Protein AF-A0ABD0RWR0-F1 (afdb_monomer_lite)

InterPro domains:
  IPR027039 Cartilage acidic protein 1 [PTHR16026] (1-64)

Organism: Cirrhinus mrigala (NCBI:txid683832)

Radius of gyration: 14.28 Å; chains: 1; bounding box: 46×20×32 Å

pLDDT: mean 70.87, std 13.6, range [39.53, 90.5]

Sequence (65 aa):
YNGPNLVLKYDRTQNKLVNIAVDDLSSPYYALRDPQGNAIGLSACDVDGDGRE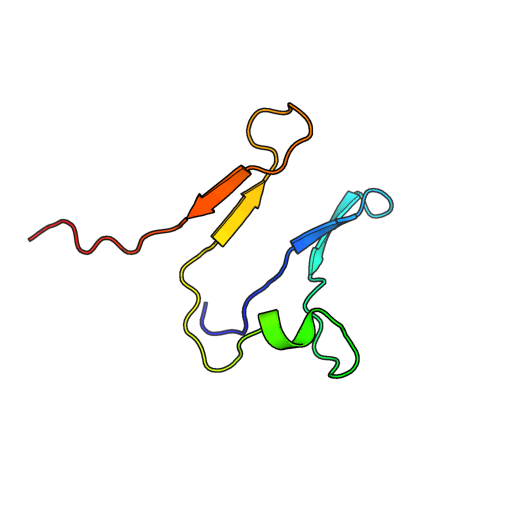EIYFLNTNNAYS

Foldseek 3Di:
DLAFDFDWDQDPVVRDTDGQCDCDPPRPNVVNRPGPDDDQDWDWDPPPPPPGTDIDGNDPDPPDD

Structure (mmCIF, N/CA/C/O backbone):
data_AF-A0ABD0RWR0-F1
#
_entry.id   AF-A0ABD0RWR0-F1
#
loop_
_atom_site.group_PDB
_atom_site.id
_atom_site.type_symbol
_atom_site.label_atom_id
_atom_site.label_alt_id
_atom_site.label_comp_id
_atom_site.label_asym_id
_atom_site.label_entity_id
_atom_site.label_seq_id
_atom_site.pdbx_PDB_ins_code
_atom_site.Cartn_x
_atom_site.Cartn_y
_atom_site.Cartn_z
_atom_site.occupancy
_atom_site.B_iso_or_equiv
_atom_site.auth_seq_id
_atom_site.auth_comp_id
_atom_site.auth_asym_id
_atom_site.auth_atom_id
_atom_site.pdbx_PDB_model_num
ATOM 1 N N . TYR A 1 1 ? 12.636 -7.179 0.809 1.00 51.56 1 TYR A N 1
ATOM 2 C CA . TYR A 1 1 ? 11.470 -7.588 0.003 1.00 51.56 1 TYR A CA 1
ATOM 3 C C . TYR A 1 1 ? 11.767 -7.144 -1.418 1.00 51.56 1 TYR A C 1
ATOM 5 O O . TYR A 1 1 ? 12.036 -5.968 -1.590 1.00 51.56 1 TYR A O 1
ATOM 13 N N . ASN A 1 2 ? 11.814 -8.068 -2.384 1.00 57.56 2 ASN A N 1
ATOM 14 C CA . ASN A 1 2 ? 12.177 -7.786 -3.787 1.00 57.56 2 ASN A CA 1
ATOM 15 C C . ASN A 1 2 ? 10.960 -7.939 -4.723 1.00 57.56 2 ASN A C 1
ATOM 17 O O . ASN A 1 2 ? 11.098 -8.407 -5.848 1.00 57.56 2 ASN A O 1
ATOM 21 N N . GLY A 1 3 ? 9.756 -7.664 -4.216 1.00 66.31 3 GLY A N 1
ATOM 22 C CA . GLY A 1 3 ? 8.510 -7.779 -4.972 1.00 66.31 3 GLY A CA 1
ATOM 23 C C . GLY A 1 3 ? 7.933 -6.410 -5.344 1.00 66.31 3 GLY A C 1
ATOM 24 O O . GLY A 1 3 ? 8.404 -5.400 -4.822 1.00 66.31 3 GLY A O 1
ATOM 25 N N . PRO A 1 4 ? 6.887 -6.381 -6.188 1.00 69.56 4 PRO A N 1
ATOM 26 C CA . PRO A 1 4 ? 6.170 -5.159 -6.536 1.00 69.56 4 PRO A CA 1
ATOM 27 C C . PRO A 1 4 ? 5.651 -4.444 -5.285 1.00 69.56 4 PRO A C 1
ATOM 29 O O . PRO A 1 4 ? 5.318 -5.096 -4.283 1.00 69.56 4 PRO A O 1
ATOM 32 N N . ASN A 1 5 ? 5.545 -3.121 -5.365 1.00 73.62 5 ASN A N 1
ATOM 33 C CA . ASN A 1 5 ? 4.960 -2.285 -4.327 1.00 73.62 5 ASN A CA 1
ATOM 34 C C . ASN A 1 5 ? 3.578 -2.809 -3.917 1.00 73.62 5 ASN A C 1
ATOM 36 O O . ASN A 1 5 ? 2.786 -3.280 -4.739 1.00 73.62 5 ASN A O 1
ATOM 40 N N . LEU A 1 6 ? 3.281 -2.677 -2.628 1.00 79.75 6 LEU A N 1
ATOM 41 C CA . LEU A 1 6 ? 1.964 -2.954 -2.074 1.00 79.75 6 LEU A CA 1
ATOM 42 C C . LEU A 1 6 ? 1.263 -1.633 -1.785 1.00 79.75 6 LEU A C 1
ATOM 44 O O . LEU A 1 6 ? 1.874 -0.706 -1.258 1.00 79.75 6 LEU A O 1
ATOM 48 N N . VAL A 1 7 ? -0.033 -1.577 -2.075 1.00 80.62 7 VAL A N 1
ATOM 49 C CA . VAL A 1 7 ? -0.893 -0.465 -1.666 1.00 80.62 7 VAL A CA 1
ATOM 50 C C . VAL A 1 7 ? -1.948 -1.055 -0.758 1.00 80.62 7 VAL A C 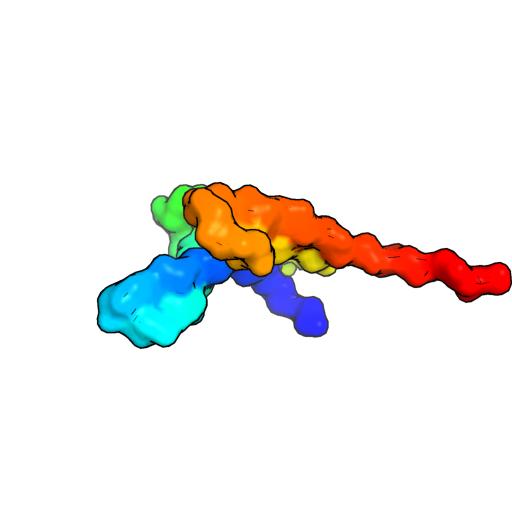1
ATOM 52 O O . VAL A 1 7 ? -2.847 -1.757 -1.216 1.00 80.62 7 VAL A O 1
ATOM 55 N N . LEU A 1 8 ? -1.802 -0.836 0.544 1.00 82.31 8 LEU A N 1
ATOM 56 C CA . LEU A 1 8 ? -2.679 -1.437 1.537 1.00 82.31 8 LEU A CA 1
ATOM 57 C C . LEU A 1 8 ? -3.797 -0.467 1.910 1.00 82.31 8 LEU A C 1
ATOM 59 O O . LEU A 1 8 ? -3.543 0.679 2.264 1.00 82.31 8 LEU A O 1
ATOM 63 N N . LYS A 1 9 ? -5.038 -0.951 1.859 1.00 79.88 9 LYS A N 1
ATOM 64 C CA . LYS A 1 9 ? -6.220 -0.249 2.363 1.00 79.88 9 LYS A CA 1
ATOM 65 C C . LYS A 1 9 ? -6.863 -1.080 3.460 1.00 79.88 9 LYS A C 1
ATOM 67 O O . LYS A 1 9 ? -6.960 -2.299 3.335 1.00 79.88 9 LYS A O 1
ATOM 72 N N . TYR A 1 10 ? -7.332 -0.437 4.521 1.00 78.81 10 TYR A N 1
ATOM 73 C CA . TYR A 1 10 ? -8.080 -1.131 5.561 1.00 78.81 10 TYR A CA 1
ATOM 74 C C . TYR A 1 10 ? -9.510 -1.435 5.095 1.00 78.81 10 TYR A C 1
ATOM 76 O O . TYR A 1 10 ? -10.284 -0.534 4.765 1.00 78.81 10 TYR A O 1
ATOM 84 N N . ASP A 1 11 ? -9.858 -2.720 5.060 1.00 80.75 11 ASP A N 1
ATOM 85 C CA . ASP A 1 11 ? -11.205 -3.211 4.800 1.00 80.75 11 ASP A CA 1
ATOM 86 C C . ASP A 1 11 ? -11.917 -3.465 6.135 1.00 80.75 11 ASP A C 1
ATOM 88 O O . ASP A 1 11 ? -11.619 -4.424 6.851 1.00 80.75 11 ASP A O 1
ATOM 92 N N . ARG A 1 12 ? -12.893 -2.608 6.460 1.00 83.31 12 ARG A N 1
ATOM 93 C CA . ARG A 1 12 ? -13.697 -2.700 7.691 1.00 83.31 12 ARG A CA 1
ATOM 94 C C . ARG A 1 12 ? -14.592 -3.938 7.734 1.00 83.31 12 ARG A C 1
ATOM 96 O O . ARG A 1 12 ? -14.926 -4.395 8.819 1.00 83.31 12 ARG A O 1
ATOM 103 N N . THR A 1 13 ? -14.985 -4.480 6.581 1.00 88.50 13 THR A N 1
ATOM 104 C CA . THR A 1 13 ? -15.846 -5.671 6.515 1.00 88.50 13 THR A CA 1
ATOM 105 C C . THR A 1 13 ? -15.071 -6.937 6.860 1.00 88.50 13 THR A C 1
ATOM 107 O O . THR A 1 13 ? -15.611 -7.852 7.474 1.00 88.50 13 THR A O 1
ATOM 110 N N . GLN A 1 14 ? -13.784 -6.959 6.510 1.00 86.81 14 GLN A N 1
ATOM 111 C CA . GLN A 1 14 ? -12.881 -8.081 6.761 1.00 86.81 14 GLN A CA 1
ATOM 112 C C . GLN A 1 14 ? -11.973 -7.853 7.978 1.00 86.81 14 GLN A C 1
ATOM 114 O O . GLN A 1 14 ? -11.228 -8.756 8.353 1.00 86.81 14 GLN A O 1
ATOM 119 N N . ASN A 1 15 ? -12.027 -6.657 8.575 1.00 83.00 15 ASN A N 1
ATOM 120 C CA . ASN A 1 15 ? -11.195 -6.213 9.691 1.00 83.00 15 ASN A CA 1
ATOM 121 C C . ASN A 1 15 ? -9.688 -6.441 9.441 1.00 83.00 15 ASN A C 1
ATOM 123 O O . ASN A 1 15 ? -8.970 -6.953 10.299 1.00 83.00 15 ASN A O 1
ATOM 127 N N . LYS A 1 16 ? -9.205 -6.111 8.235 1.00 82.25 16 LYS A N 1
ATOM 128 C CA . LYS A 1 16 ? -7.797 -6.306 7.847 1.00 82.25 16 LYS A CA 1
ATOM 129 C C . LYS A 1 16 ? -7.341 -5.335 6.760 1.00 82.25 16 LYS A C 1
ATOM 131 O O . LYS A 1 16 ? -8.153 -4.779 6.026 1.00 82.25 16 LYS A O 1
ATOM 136 N N . LEU A 1 17 ? -6.026 -5.183 6.623 1.00 78.62 17 LEU A N 1
ATOM 137 C CA . LEU A 1 17 ? -5.407 -4.511 5.481 1.00 78.62 17 LEU A CA 1
ATOM 138 C C . LEU A 1 17 ? -5.422 -5.435 4.255 1.00 78.62 17 LEU A C 1
ATOM 140 O O . LEU A 1 17 ? -5.010 -6.593 4.337 1.00 78.62 17 LEU A O 1
ATOM 144 N N . VAL A 1 18 ? -5.885 -4.919 3.118 1.00 84.94 18 VAL A N 1
ATOM 145 C CA . VAL A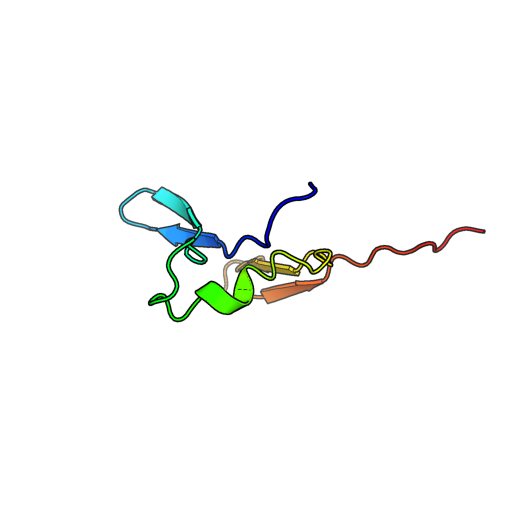 1 18 ? -5.914 -5.622 1.830 1.00 84.94 18 VAL A CA 1
ATOM 146 C C . VAL A 1 18 ? -5.087 -4.864 0.798 1.00 84.94 18 VAL A C 1
ATOM 148 O O . VAL A 1 18 ? -5.132 -3.636 0.744 1.00 84.94 18 VAL A O 1
ATOM 151 N N . ASN A 1 19 ? -4.325 -5.592 -0.022 1.00 85.94 19 ASN A N 1
ATOM 152 C CA . ASN A 1 19 ? -3.604 -4.986 -1.137 1.00 85.94 19 ASN A CA 1
ATOM 153 C C . ASN A 1 19 ? -4.579 -4.662 -2.275 1.00 85.94 19 ASN A C 1
ATOM 155 O O . ASN A 1 19 ? -5.186 -5.570 -2.838 1.00 85.94 19 ASN A O 1
ATOM 159 N N . ILE A 1 20 ? -4.699 -3.382 -2.621 1.00 85.31 20 ILE A N 1
ATOM 160 C CA . ILE A 1 20 ? -5.554 -2.903 -3.716 1.00 85.31 20 ILE A CA 1
ATOM 161 C C . ILE A 1 20 ? -4.781 -2.723 -5.030 1.00 85.31 20 ILE A C 1
ATOM 163 O O . ILE A 1 20 ? -5.392 -2.637 -6.094 1.00 85.31 20 ILE A O 1
ATOM 167 N N . ALA A 1 21 ? -3.444 -2.728 -4.983 1.00 84.56 21 ALA A N 1
ATOM 168 C CA . ALA A 1 21 ? -2.584 -2.782 -6.164 1.00 84.56 21 ALA A CA 1
ATOM 169 C C . ALA A 1 21 ? -2.465 -4.234 -6.659 1.00 84.56 21 ALA A C 1
ATOM 171 O O . ALA A 1 21 ? -1.429 -4.893 -6.531 1.00 84.56 21 ALA A O 1
ATOM 172 N N . VAL A 1 22 ? -3.587 -4.753 -7.156 1.00 86.50 22 VAL A N 1
ATOM 173 C CA . VAL A 1 22 ? -3.720 -6.112 -7.696 1.00 86.50 22 VAL A CA 1
ATOM 174 C C . VAL A 1 22 ? -3.053 -6.244 -9.068 1.00 86.50 22 VAL A C 1
ATOM 176 O O . VAL A 1 22 ? -2.918 -5.265 -9.802 1.00 86.50 22 VAL A O 1
ATOM 179 N N . ASP A 1 23 ? -2.635 -7.462 -9.415 1.00 87.19 23 ASP A N 1
ATOM 180 C CA . ASP A 1 23 ? -2.022 -7.796 -10.709 1.00 87.19 23 ASP A CA 1
ATOM 181 C C . ASP A 1 23 ? -3.078 -7.924 -11.819 1.00 87.19 23 ASP A C 1
ATOM 183 O O . ASP A 1 23 ? -3.310 -8.993 -12.377 1.00 87.19 23 ASP A O 1
ATOM 187 N N . ASP A 1 24 ? -3.787 -6.827 -12.069 1.00 87.38 24 ASP A N 1
ATOM 188 C CA . ASP A 1 24 ? -4.825 -6.708 -13.086 1.00 87.38 24 ASP A CA 1
ATOM 189 C C . ASP A 1 24 ? -4.639 -5.381 -13.824 1.00 87.38 24 ASP A C 1
ATOM 191 O O . ASP A 1 24 ? -4.779 -4.314 -13.227 1.00 87.38 24 ASP A O 1
ATOM 195 N N . LEU A 1 25 ? -4.338 -5.446 -15.123 1.00 86.75 25 LEU A N 1
ATOM 196 C CA . LEU A 1 25 ? -4.104 -4.283 -15.988 1.00 86.75 25 LEU A CA 1
ATOM 197 C C . LEU A 1 25 ? -5.303 -3.327 -16.072 1.00 86.75 25 LEU A C 1
ATOM 199 O O . LEU A 1 25 ? -5.125 -2.162 -16.421 1.00 86.75 25 LEU A O 1
ATOM 203 N N . SER A 1 26 ? -6.514 -3.803 -15.774 1.00 90.50 26 SER A N 1
ATOM 204 C CA . SER A 1 26 ? -7.721 -2.975 -15.746 1.00 90.50 26 SER A CA 1
ATOM 205 C C . SER A 1 26 ? -7.882 -2.193 -14.436 1.00 90.50 26 SER A C 1
ATOM 207 O O . SER A 1 26 ? -8.681 -1.256 -14.372 1.00 90.50 26 SER A O 1
ATOM 209 N N . SER A 1 27 ? -7.114 -2.539 -13.396 1.00 86.62 27 SER A N 1
ATOM 210 C CA . SER A 1 27 ? -7.148 -1.845 -12.113 1.00 86.62 27 SER A CA 1
ATOM 211 C C . SER A 1 27 ? -6.542 -0.444 -12.233 1.00 86.62 27 SER A C 1
ATOM 213 O O . SER A 1 27 ? -5.411 -0.301 -12.709 1.00 86.62 27 SER A O 1
ATOM 215 N N . PRO A 1 28 ? -7.201 0.600 -11.697 1.00 85.56 28 PRO A N 1
ATOM 216 C CA . PRO A 1 28 ? -6.624 1.944 -11.654 1.00 85.56 28 PRO A CA 1
ATOM 217 C C . PRO A 1 28 ? -5.351 2.018 -10.792 1.00 85.56 28 PRO A C 1
ATOM 219 O O . PRO A 1 28 ? -4.593 2.978 -10.893 1.00 85.56 28 PRO A O 1
ATOM 222 N N . TYR A 1 29 ? -5.098 1.007 -9.954 1.00 81.31 29 TYR A N 1
ATOM 223 C CA . TYR A 1 29 ? -3.936 0.931 -9.069 1.00 81.31 29 TYR A CA 1
ATOM 224 C C . TYR A 1 29 ? -2.794 0.076 -9.638 1.00 81.31 29 TYR A C 1
ATOM 226 O O . TYR A 1 29 ? -1.757 -0.048 -8.988 1.00 81.31 29 TYR A O 1
ATOM 234 N N . TYR A 1 30 ? -2.947 -0.508 -10.835 1.00 80.31 30 TYR A N 1
ATOM 235 C CA . TYR A 1 30 ? -1.956 -1.416 -11.425 1.00 80.31 30 TYR A CA 1
ATOM 236 C C . TYR A 1 30 ? -0.571 -0.774 -11.564 1.00 80.31 30 TYR A C 1
ATOM 238 O O . TYR A 1 30 ? 0.437 -1.379 -11.203 1.00 80.31 30 TYR A O 1
ATOM 246 N N . ALA A 1 31 ? -0.520 0.480 -12.025 1.00 77.88 31 ALA A N 1
ATOM 247 C CA . ALA A 1 31 ? 0.731 1.212 -12.221 1.00 77.88 31 ALA A CA 1
ATOM 248 C C . ALA A 1 31 ? 1.512 1.435 -10.912 1.00 77.88 31 ALA A C 1
ATOM 250 O O . ALA A 1 31 ? 2.736 1.519 -10.940 1.00 77.88 31 ALA A O 1
ATOM 251 N N . LEU A 1 32 ? 0.825 1.470 -9.762 1.00 75.81 32 LEU A N 1
ATOM 252 C CA . LEU A 1 32 ? 1.459 1.670 -8.456 1.00 75.81 32 LEU A CA 1
ATOM 253 C C . LEU A 1 32 ? 2.288 0.468 -8.010 1.00 75.81 32 LEU A C 1
ATOM 255 O O . LEU A 1 32 ? 3.151 0.634 -7.153 1.00 75.81 32 LEU A O 1
ATOM 259 N N . ARG A 1 33 ? 2.051 -0.718 -8.593 1.00 80.50 33 ARG A N 1
ATOM 260 C CA . ARG A 1 33 ? 2.836 -1.927 -8.316 1.00 80.50 33 ARG A CA 1
ATOM 261 C C . ARG A 1 33 ? 4.307 -1.752 -8.656 1.00 80.50 33 ARG A C 1
ATOM 263 O O . ARG A 1 33 ? 5.115 -2.419 -8.027 1.00 80.50 33 ARG A O 1
ATOM 270 N N . ASP A 1 34 ? 4.628 -0.911 -9.641 1.00 73.38 34 ASP A N 1
ATOM 271 C CA . ASP A 1 34 ? 5.996 -0.615 -10.082 1.00 73.38 34 ASP A CA 1
ATOM 272 C C . ASP A 1 34 ? 6.937 -1.841 -10.014 1.00 73.38 34 ASP A C 1
ATOM 274 O O . ASP A 1 34 ? 7.876 -1.884 -9.221 1.00 73.38 34 ASP A O 1
ATOM 278 N N . PRO A 1 35 ? 6.652 -2.906 -1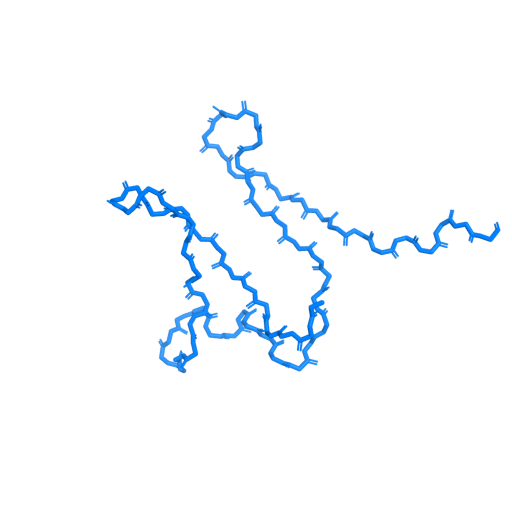0.788 1.00 64.81 35 PRO A N 1
ATOM 279 C CA . PRO A 1 35 ? 7.318 -4.200 -10.626 1.00 64.81 35 PRO A CA 1
ATOM 280 C C . PRO A 1 35 ? 8.817 -4.179 -10.967 1.00 64.81 35 PRO A C 1
ATOM 282 O O . PRO A 1 35 ? 9.510 -5.154 -10.686 1.00 64.81 35 PRO A O 1
ATOM 285 N N . GLN A 1 36 ? 9.304 -3.111 -11.606 1.00 66.50 36 GLN A N 1
ATOM 286 C CA . GLN A 1 36 ? 10.713 -2.919 -11.960 1.00 66.50 36 GLN A CA 1
ATOM 287 C C . GLN A 1 36 ? 11.422 -1.898 -11.056 1.00 66.50 36 GLN A C 1
ATOM 289 O O . GLN A 1 36 ? 12.654 -1.842 -11.067 1.00 66.50 36 GLN A O 1
ATOM 294 N N . GLY A 1 37 ? 10.677 -1.097 -10.291 1.00 60.34 37 GLY A N 1
ATOM 295 C CA . GLY A 1 37 ? 11.219 -0.133 -9.345 1.00 60.34 37 GLY A CA 1
ATOM 296 C C . GLY A 1 37 ? 11.583 -0.765 -8.004 1.00 60.34 37 GLY A C 1
ATOM 297 O O . GLY A 1 37 ? 11.021 -1.771 -7.574 1.00 60.34 37 GLY A O 1
ATOM 298 N N . ASN A 1 38 ? 12.553 -0.162 -7.318 1.00 56.16 38 ASN A N 1
ATOM 299 C CA . ASN A 1 38 ? 12.859 -0.506 -5.933 1.00 56.16 38 ASN A CA 1
ATOM 300 C C . ASN A 1 38 ? 12.007 0.379 -5.019 1.00 56.16 38 ASN A C 1
ATOM 302 O O . ASN A 1 38 ? 12.126 1.603 -5.068 1.00 56.16 38 ASN A O 1
ATOM 306 N N . ALA A 1 39 ? 11.174 -0.228 -4.176 1.00 56.69 39 ALA A N 1
ATOM 307 C CA . ALA A 1 39 ? 10.359 0.504 -3.215 1.00 56.69 39 ALA A CA 1
ATOM 308 C C . ALA A 1 39 ? 11.242 1.311 -2.239 1.00 56.69 39 ALA A C 1
ATOM 310 O O . ALA A 1 39 ? 11.945 0.731 -1.409 1.00 56.69 39 ALA A O 1
ATOM 311 N N . ILE A 1 40 ? 11.168 2.644 -2.288 1.00 59.06 40 ILE A N 1
ATOM 312 C CA . ILE A 1 40 ? 11.470 3.496 -1.129 1.00 59.06 40 ILE A CA 1
ATOM 313 C C . ILE A 1 40 ? 10.194 3.451 -0.290 1.00 59.06 40 ILE A C 1
ATOM 315 O O . ILE A 1 40 ? 9.138 3.854 -0.772 1.00 59.06 40 ILE A O 1
ATOM 319 N N . GLY A 1 41 ? 10.240 2.844 0.898 1.00 57.38 41 GLY A N 1
ATOM 320 C CA . GLY A 1 41 ? 9.025 2.544 1.660 1.00 57.38 41 GLY A CA 1
ATOM 321 C C . GLY A 1 41 ? 8.179 3.800 1.901 1.00 57.38 41 GLY A C 1
ATOM 322 O O . GLY A 1 41 ? 8.673 4.789 2.429 1.00 57.38 41 GLY A O 1
ATOM 323 N N . LEU A 1 42 ? 6.907 3.766 1.517 1.00 61.34 42 LEU A N 1
ATOM 324 C CA . LEU A 1 42 ? 5.925 4.819 1.777 1.00 61.34 42 LEU A CA 1
ATOM 325 C C . LEU A 1 42 ? 4.760 4.164 2.515 1.00 61.34 42 LEU A C 1
ATOM 327 O O . LEU A 1 42 ? 4.183 3.203 2.009 1.00 61.34 42 LEU A O 1
ATOM 331 N N . SER A 1 43 ? 4.433 4.636 3.714 1.00 64.56 43 SER A N 1
ATOM 332 C CA . SER A 1 43 ? 3.296 4.130 4.489 1.00 64.56 43 SER A CA 1
ATOM 333 C C . SER A 1 43 ? 2.343 5.275 4.769 1.00 64.56 43 SER A C 1
ATOM 335 O O . SER A 1 43 ? 2.746 6.230 5.416 1.00 64.56 43 SER A O 1
ATOM 337 N N . ALA A 1 44 ? 1.096 5.186 4.309 1.00 64.50 44 ALA A N 1
ATOM 338 C CA . ALA A 1 44 ? 0.050 6.098 4.750 1.00 64.50 44 ALA A CA 1
ATOM 339 C C . ALA A 1 44 ? -0.730 5.448 5.902 1.00 64.50 44 ALA A C 1
ATOM 341 O O . ALA A 1 44 ? -1.236 4.338 5.736 1.00 64.50 44 ALA A O 1
ATOM 342 N N . CYS A 1 45 ? -0.786 6.081 7.069 1.00 65.62 45 CYS A N 1
ATOM 343 C CA . CYS A 1 45 ? -1.539 5.600 8.227 1.00 65.62 45 CYS A CA 1
ATOM 344 C C . CYS A 1 45 ? -2.126 6.805 8.953 1.00 65.62 45 CYS A C 1
ATOM 346 O O . CYS A 1 45 ? -1.439 7.808 9.062 1.00 65.62 45 CYS A O 1
ATOM 348 N N . ASP A 1 46 ? -3.353 6.685 9.453 1.00 68.94 46 ASP A N 1
ATOM 349 C CA . ASP A 1 46 ? -3.880 7.569 10.498 1.0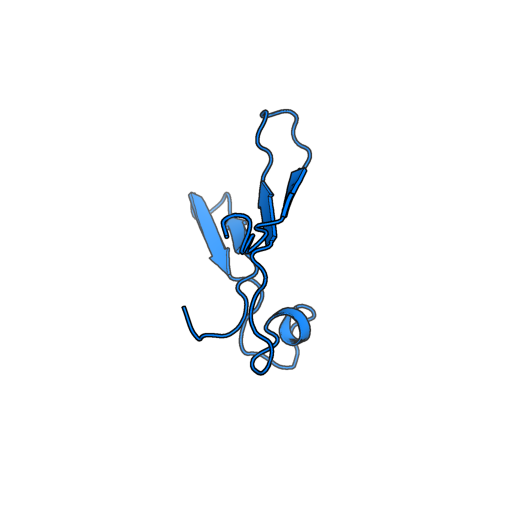0 68.94 46 ASP A CA 1
ATOM 350 C C . ASP A 1 46 ? -3.145 7.201 11.792 1.00 68.94 46 ASP A C 1
ATOM 352 O O . ASP A 1 46 ? -3.464 6.204 12.449 1.00 68.94 46 ASP A O 1
ATOM 356 N N . VAL A 1 47 ? -2.016 7.865 12.032 1.00 64.62 47 VAL A N 1
ATOM 357 C CA . VAL A 1 47 ? -1.082 7.502 13.107 1.00 64.62 47 VAL A CA 1
ATOM 358 C C . VAL A 1 47 ? -1.570 8.048 14.443 1.00 64.62 47 VAL A C 1
ATOM 360 O O . VAL A 1 47 ? -1.318 7.428 15.480 1.00 64.62 47 VAL A O 1
ATOM 363 N N . ASP A 1 48 ? -2.250 9.192 14.432 1.00 68.12 48 ASP A N 1
ATOM 364 C CA . ASP A 1 48 ? -2.687 9.892 15.639 1.00 68.12 48 ASP A CA 1
ATOM 365 C C . ASP A 1 48 ? -4.185 9.731 15.959 1.00 68.12 48 ASP A C 1
ATOM 367 O O . ASP A 1 48 ? -4.615 10.083 17.062 1.00 68.12 48 ASP A O 1
ATOM 371 N N . GLY A 1 49 ? -4.951 9.084 15.080 1.00 75.25 49 GLY A N 1
ATOM 372 C CA . GLY A 1 49 ? -6.354 8.741 15.285 1.00 75.25 49 GLY A CA 1
ATOM 373 C C . GLY A 1 49 ? -7.317 9.888 14.981 1.00 75.25 49 GLY A C 1
ATOM 374 O O . GLY A 1 49 ? -8.445 9.870 15.490 1.00 75.25 49 GLY A O 1
ATOM 375 N N . ASP A 1 50 ? -6.893 10.893 14.210 1.00 78.69 50 ASP A N 1
ATOM 376 C CA . ASP A 1 50 ? -7.705 12.061 13.859 1.00 78.69 50 ASP A CA 1
ATOM 377 C C . ASP A 1 50 ? -8.630 11.829 12.643 1.00 78.69 50 ASP A C 1
ATOM 379 O O . ASP A 1 50 ? -9.516 12.646 12.353 1.00 78.69 50 ASP A O 1
ATOM 383 N N . GLY A 1 51 ? -8.487 10.680 11.975 1.00 76.69 51 GLY A N 1
ATOM 384 C CA . GLY A 1 51 ? -9.279 10.285 10.816 1.00 76.69 51 GLY A CA 1
ATOM 385 C C . GLY A 1 51 ? -8.754 10.798 9.473 1.00 76.69 51 GLY A C 1
ATOM 386 O O . GLY A 1 51 ? -9.475 10.680 8.476 1.00 76.69 51 GLY A O 1
ATOM 387 N N . ARG A 1 52 ? -7.545 11.365 9.421 1.00 72.94 52 ARG A N 1
ATOM 388 C CA . ARG A 1 52 ? -6.794 11.685 8.201 1.00 72.94 52 ARG A CA 1
ATOM 389 C C . ARG A 1 52 ? -5.617 10.725 8.078 1.00 72.94 52 ARG A C 1
ATOM 391 O O . ARG A 1 52 ? -5.099 10.227 9.061 1.00 72.94 52 ARG A O 1
ATOM 398 N N . GLU A 1 53 ? -5.223 10.401 6.852 1.00 74.31 53 GLU A N 1
ATOM 399 C CA . GLU A 1 53 ? -4.047 9.562 6.640 1.00 74.31 53 GLU A CA 1
ATOM 400 C C . GLU A 1 53 ? -2.755 10.400 6.569 1.00 74.31 53 GLU A C 1
ATOM 402 O O . GLU A 1 53 ? -2.583 11.216 5.659 1.00 74.31 53 GLU A O 1
ATOM 407 N N . GLU A 1 54 ? -1.789 10.137 7.453 1.00 76.88 54 GLU A N 1
ATOM 408 C CA . GLU A 1 54 ? -0.439 10.711 7.390 1.00 76.88 54 GLU A CA 1
ATOM 409 C C . GLU A 1 54 ? 0.456 9.892 6.468 1.00 76.88 54 GLU A C 1
ATOM 411 O O . GLU A 1 54 ? 0.412 8.667 6.473 1.00 76.88 54 GLU A O 1
ATOM 416 N N . ILE A 1 55 ? 1.349 10.557 5.728 1.00 66.50 55 ILE A N 1
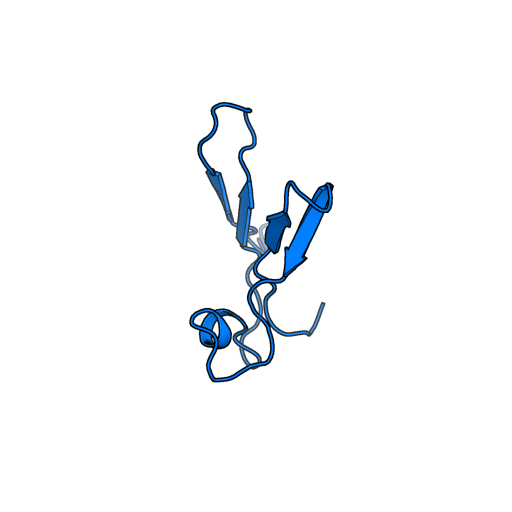ATOM 417 C CA . ILE A 1 55 ? 2.320 9.904 4.841 1.00 66.50 55 ILE A CA 1
ATOM 418 C C . ILE A 1 55 ? 3.677 9.780 5.548 1.00 66.50 55 ILE A C 1
ATOM 420 O O . ILE A 1 55 ? 4.346 10.774 5.826 1.00 66.50 55 ILE A O 1
ATOM 424 N N . TYR A 1 56 ? 4.121 8.548 5.772 1.00 56.28 56 TYR A N 1
ATOM 425 C CA . TYR A 1 56 ? 5.433 8.186 6.300 1.00 56.28 56 TYR A CA 1
ATOM 426 C C . TYR A 1 56 ? 6.396 7.820 5.166 1.00 56.28 56 TYR A C 1
ATOM 428 O O . TYR A 1 56 ? 6.150 6.880 4.407 1.00 56.28 56 TYR A O 1
ATOM 436 N N . PHE A 1 57 ? 7.521 8.530 5.083 1.00 57.81 57 PHE A N 1
ATOM 437 C CA . PHE A 1 57 ? 8.620 8.233 4.165 1.00 57.81 57 PHE A CA 1
ATOM 438 C C . PHE A 1 57 ? 9.696 7.411 4.887 1.00 57.81 57 PHE A C 1
ATOM 440 O O . PHE A 1 57 ? 10.327 7.889 5.831 1.00 57.81 57 PHE A O 1
ATOM 447 N N . LEU A 1 58 ? 9.945 6.187 4.424 1.00 52.31 58 LEU A N 1
ATOM 448 C CA . LEU A 1 58 ? 11.063 5.356 4.858 1.00 52.31 58 LEU A CA 1
ATOM 449 C C . LEU A 1 58 ? 12.303 5.718 4.034 1.00 52.31 58 LEU A C 1
ATOM 451 O O . LEU A 1 58 ? 12.522 5.209 2.934 1.00 52.31 58 LEU A O 1
ATOM 455 N N . ASN A 1 59 ? 13.133 6.597 4.584 1.00 45.09 59 ASN A N 1
ATOM 456 C CA . ASN A 1 59 ? 14.428 6.924 3.999 1.00 45.09 59 ASN A CA 1
ATOM 457 C C . ASN A 1 59 ? 15.444 5.812 4.293 1.00 45.09 59 ASN A C 1
ATOM 459 O O . ASN A 1 59 ? 15.626 5.426 5.445 1.00 45.09 59 ASN A O 1
ATOM 463 N N . THR A 1 60 ? 16.172 5.343 3.276 1.00 46.06 60 THR A N 1
ATOM 464 C CA . THR A 1 60 ? 17.395 4.551 3.473 1.00 46.06 60 THR A CA 1
ATOM 465 C C . THR A 1 60 ? 18.558 5.512 3.677 1.00 46.06 60 THR A C 1
ATOM 467 O O . THR A 1 60 ? 19.279 5.875 2.748 1.00 46.06 60 THR A O 1
ATOM 470 N N . ASN A 1 61 ? 18.712 6.004 4.895 1.00 48.22 61 ASN A N 1
ATOM 471 C CA . ASN A 1 61 ? 19.854 6.818 5.252 1.00 48.22 61 ASN A CA 1
ATOM 472 C C . ASN A 1 61 ? 21.099 5.926 5.406 1.00 48.22 61 ASN A C 1
ATOM 474 O O . ASN A 1 61 ? 21.279 5.269 6.424 1.00 48.22 61 ASN A O 1
ATOM 478 N N . ASN A 1 62 ? 22.026 6.000 4.446 1.00 51.12 62 ASN A N 1
ATOM 479 C CA . ASN A 1 62 ? 23.456 5.738 4.679 1.00 51.12 62 ASN A CA 1
ATOM 480 C C . ASN A 1 62 ? 24.065 6.855 5.565 1.00 51.12 62 ASN A C 1
ATOM 482 O O . ASN A 1 62 ? 25.114 7.410 5.259 1.00 51.12 62 ASN A O 1
ATOM 486 N N . ALA A 1 63 ? 23.392 7.250 6.651 1.00 44.44 63 ALA A N 1
ATOM 487 C CA . ALA A 1 63 ? 23.806 8.373 7.497 1.00 44.44 63 ALA A CA 1
ATOM 488 C C . ALA A 1 63 ? 24.751 7.967 8.643 1.00 44.44 63 ALA A C 1
ATOM 490 O O . ALA A 1 63 ? 24.722 8.594 9.696 1.00 44.44 63 ALA A O 1
ATOM 491 N N . TYR A 1 64 ? 25.605 6.963 8.420 1.00 42.12 64 TYR A N 1
ATOM 492 C CA . TYR A 1 64 ? 26.872 6.808 9.139 1.00 42.12 64 TYR A CA 1
ATOM 493 C C . TYR A 1 64 ? 27.964 6.326 8.170 1.00 42.12 64 TYR A C 1
ATOM 495 O O . TYR A 1 64 ? 27.984 5.161 7.770 1.00 42.12 64 TYR A O 1
ATOM 503 N N . SER A 1 65 ? 28.859 7.250 7.808 1.00 39.53 65 SER A N 1
ATOM 504 C CA . SER A 1 65 ? 30.310 7.026 7.771 1.00 39.53 65 SER A CA 1
ATOM 505 C C . SER A 1 65 ? 30.905 7.682 9.007 1.00 39.53 65 SER A C 1
ATOM 507 O O . SER A 1 65 ? 30.467 8.829 9.264 1.00 39.53 65 SER A O 1
#

Secondary structure (DSSP, 8-state):
--S----EEEETTTTEEEE-S-S-TTSTTGGGG-TTS----EEEE--SSSSSPEEEE--------